Protein AF-A0A353EFD5-F1 (afdb_monomer)

Solvent-accessible surface area (backbone atoms only — not comparable to full-atom values): 7927 Å² total; per-residue (Å²): 134,83,79,53,74,64,64,57,48,54,55,49,52,56,50,52,52,49,53,52,52,54,34,56,52,45,45,72,42,28,19,40,75,92,55,16,36,64,34,40,55,51,51,49,54,51,42,59,72,61,36,60,76,83,57,52,82,58,51,43,83,42,74,46,94,90,43,75,47,45,73,48,79,44,74,80,62,71,83,74,75,98,73,66,76,85,72,80,80,80,87,84,75,79,61,59,66,51,15,48,67,39,93,93,34,94,86,43,36,30,39,82,86,42,24,39,58,42,37,51,50,30,43,51,53,49,30,53,49,52,62,72,54,99

Structure (mmCIF, N/CA/C/O backbone):
data_AF-A0A353EFD5-F1
#
_entry.id   AF-A0A353EFD5-F1
#
loop_
_atom_site.group_PDB
_atom_site.id
_atom_site.type_symbol
_atom_site.label_atom_id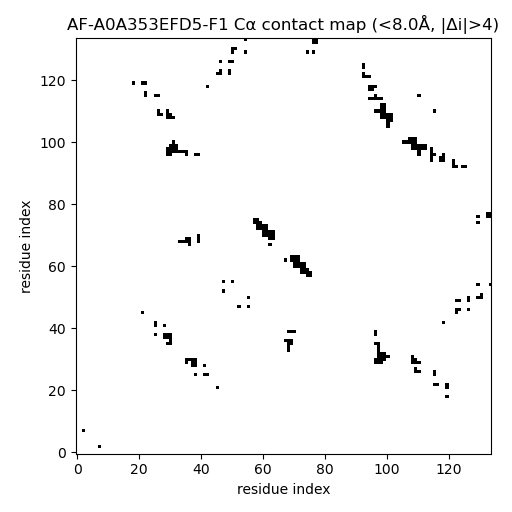
_atom_site.label_alt_id
_atom_site.label_comp_id
_atom_site.label_asym_id
_atom_site.label_entity_id
_atom_site.label_seq_id
_atom_site.pdbx_PDB_ins_code
_atom_site.Cartn_x
_atom_site.Cartn_y
_atom_site.Cartn_z
_atom_site.occupancy
_atom_site.B_iso_or_equiv
_atom_site.auth_seq_id
_atom_site.auth_comp_id
_atom_site.auth_asym_id
_atom_site.auth_atom_id
_atom_site.pdbx_PDB_model_num
ATOM 1 N N . MET A 1 1 ? -25.519 18.309 14.640 1.00 40.56 1 MET A N 1
ATOM 2 C CA . MET A 1 1 ? -24.861 19.211 13.675 1.00 40.56 1 MET A CA 1
ATOM 3 C C . MET A 1 1 ? -24.891 18.517 12.324 1.00 40.56 1 MET A C 1
ATOM 5 O O . MET A 1 1 ? -24.320 17.443 12.216 1.00 40.56 1 MET A O 1
ATOM 9 N N . GLN A 1 2 ? -25.654 19.039 11.360 1.00 38.97 2 GLN A N 1
ATOM 10 C CA . GLN A 1 2 ? -25.639 18.547 9.979 1.00 38.97 2 GLN A CA 1
ATOM 11 C C . GLN A 1 2 ? -24.475 19.240 9.270 1.00 38.97 2 GLN A C 1
ATOM 13 O O . GLN A 1 2 ? -24.517 20.455 9.092 1.00 38.97 2 GLN A O 1
ATOM 18 N N . THR A 1 3 ? -23.427 18.496 8.926 1.00 47.00 3 THR A N 1
ATOM 19 C CA . THR A 1 3 ? -22.410 18.981 7.991 1.00 47.00 3 THR A CA 1
ATOM 20 C C . THR A 1 3 ? -23.077 19.226 6.643 1.00 47.00 3 THR A C 1
ATOM 22 O O . THR A 1 3 ? -23.847 18.402 6.146 1.00 47.00 3 THR A O 1
ATOM 25 N N . SER A 1 4 ? -22.834 20.407 6.083 1.00 47.66 4 SER A N 1
ATOM 26 C CA . SER A 1 4 ? -23.379 20.811 4.791 1.00 47.66 4 SER A CA 1
ATOM 27 C C . SER A 1 4 ? -22.873 19.864 3.696 1.00 47.66 4 SER A C 1
ATOM 29 O O . SER A 1 4 ? -21.708 19.452 3.700 1.00 47.66 4 SER A O 1
ATOM 31 N N . SER A 1 5 ? -23.724 19.523 2.725 1.00 57.38 5 SER A N 1
ATOM 32 C CA . SER A 1 5 ? -23.356 18.668 1.583 1.00 57.38 5 SER A CA 1
ATOM 33 C C . SER A 1 5 ? -22.124 19.185 0.827 1.00 57.38 5 SER A C 1
ATOM 35 O O . SER A 1 5 ? -21.372 18.399 0.258 1.00 57.38 5 SER A O 1
ATOM 37 N N . TYR A 1 6 ? -21.873 20.495 0.884 1.00 45.91 6 TYR A N 1
ATOM 38 C CA . TYR A 1 6 ? -20.732 21.162 0.262 1.00 45.91 6 TYR A CA 1
ATOM 39 C C . TYR A 1 6 ? -19.397 20.903 0.989 1.00 45.91 6 TYR A C 1
ATOM 41 O O . TYR A 1 6 ? -18.384 20.641 0.345 1.00 45.91 6 TYR A O 1
ATOM 49 N N . GLU A 1 7 ? -19.389 20.882 2.328 1.00 46.22 7 GLU A N 1
ATOM 50 C CA . GLU A 1 7 ? -18.193 20.538 3.125 1.00 46.22 7 GLU A CA 1
ATOM 51 C C . GLU A 1 7 ? -17.799 19.070 2.933 1.00 46.22 7 GLU A C 1
ATOM 53 O O . GLU A 1 7 ? -16.619 18.719 2.921 1.00 46.22 7 GLU A O 1
ATOM 58 N N . THR A 1 8 ? -18.797 18.212 2.713 1.00 58.56 8 THR A N 1
ATOM 59 C CA . THR A 1 8 ? -18.595 16.782 2.451 1.00 58.56 8 THR A CA 1
ATOM 60 C C . THR A 1 8 ? -17.969 16.561 1.066 1.00 58.56 8 THR A C 1
ATOM 62 O O . THR A 1 8 ? -17.129 15.679 0.893 1.00 58.56 8 THR A O 1
ATOM 65 N N . GLN A 1 9 ? -18.324 17.401 0.089 1.00 57.97 9 GLN A N 1
ATOM 66 C CA . GLN A 1 9 ? -17.824 17.334 -1.284 1.00 57.97 9 GLN A CA 1
ATOM 67 C C . GLN A 1 9 ? -16.397 17.895 -1.425 1.00 57.97 9 GLN A C 1
ATOM 69 O O . GLN A 1 9 ? -15.562 17.259 -2.064 1.00 57.97 9 GLN A O 1
ATOM 74 N N . ILE A 1 10 ? -16.068 19.005 -0.747 1.00 54.91 10 ILE A N 1
ATOM 75 C CA . ILE A 1 10 ? -14.689 19.537 -0.694 1.00 54.91 10 ILE A CA 1
ATOM 76 C C . ILE A 1 10 ? -13.731 18.515 -0.067 1.00 54.91 10 ILE A C 1
ATOM 78 O O . ILE A 1 10 ? -12.631 18.296 -0.574 1.00 54.91 10 ILE A O 1
ATOM 82 N N . ASN A 1 11 ? -14.158 17.840 1.003 1.00 70.06 11 ASN A N 1
ATOM 83 C CA . ASN A 1 11 ? -13.342 16.825 1.669 1.00 70.06 11 ASN A CA 1
ATOM 84 C C . ASN A 1 11 ? -13.102 15.597 0.764 1.00 70.06 11 ASN A C 1
ATOM 86 O O . ASN A 1 11 ? -12.011 15.028 0.738 1.00 70.06 11 ASN A O 1
ATOM 90 N N . HIS A 1 12 ? -14.094 15.224 -0.050 1.00 73.44 12 HIS A N 1
ATOM 91 C CA . HIS A 1 12 ? -13.951 14.156 -1.039 1.00 73.44 12 HIS A CA 1
ATOM 92 C C . HIS A 1 12 ? -12.938 14.503 -2.146 1.00 73.44 12 HIS A C 1
ATOM 94 O O . HIS A 1 12 ? -12.103 13.668 -2.499 1.00 73.44 12 HIS A O 1
ATOM 100 N N . ASP A 1 13 ? -12.974 15.726 -2.676 1.00 79.81 13 ASP A N 1
ATOM 101 C CA . ASP A 1 13 ? -12.085 16.141 -3.767 1.00 79.81 13 ASP A CA 1
ATOM 102 C C . ASP A 1 13 ? -10.626 16.275 -3.321 1.00 79.81 13 ASP A C 1
ATOM 104 O O . ASP A 1 13 ? -9.719 15.837 -4.034 1.00 79.81 13 ASP A O 1
ATOM 108 N N . GLU A 1 14 ? -10.384 16.818 -2.127 1.00 84.38 14 GLU A N 1
ATOM 109 C CA . GLU A 1 14 ? -9.038 16.873 -1.547 1.00 84.38 14 GLU A CA 1
ATOM 110 C C . GLU A 1 14 ? -8.490 15.468 -1.274 1.00 84.38 14 GLU A C 1
ATOM 112 O O . GLU A 1 14 ? -7.341 15.166 -1.611 1.00 84.38 14 GLU A O 1
ATOM 117 N N . LYS A 1 15 ? -9.339 14.557 -0.785 1.00 80.75 15 LYS A N 1
ATOM 118 C CA . LYS A 1 15 ? -8.971 13.151 -0.611 1.00 80.75 15 LYS A CA 1
ATOM 119 C C . LYS A 1 15 ? -8.625 12.473 -1.936 1.00 80.75 15 LYS A C 1
ATOM 121 O O . LYS A 1 15 ? -7.627 11.759 -2.022 1.00 80.75 15 LYS A O 1
ATOM 126 N N . LEU A 1 16 ? -9.395 12.726 -2.993 1.00 83.50 16 LEU A N 1
ATOM 127 C CA . LEU A 1 16 ? -9.117 12.182 -4.321 1.00 83.50 16 LE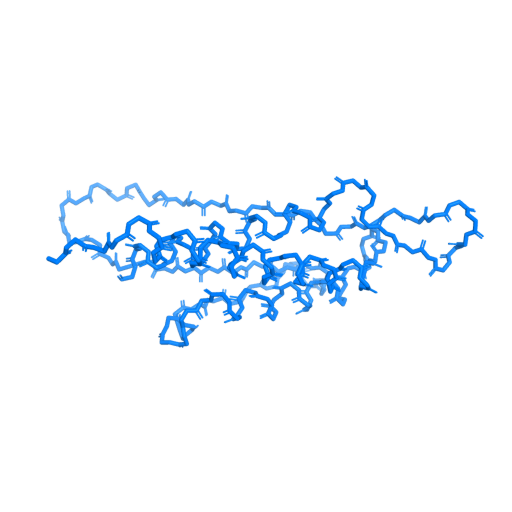U A CA 1
ATOM 128 C C . LEU A 1 16 ? -7.805 12.732 -4.903 1.00 83.50 16 LEU A C 1
ATOM 130 O O . LEU A 1 16 ? -7.035 11.976 -5.498 1.00 83.50 16 LEU A O 1
ATOM 134 N N . LYS A 1 17 ? -7.524 14.031 -4.732 1.00 89.50 17 LYS A N 1
ATOM 135 C CA . LYS A 1 17 ? -6.240 14.635 -5.134 1.00 89.50 17 LYS A CA 1
ATOM 136 C C . LYS A 1 17 ? -5.070 13.992 -4.395 1.00 89.50 17 LYS A C 1
ATOM 138 O O . LYS A 1 17 ? -4.061 13.672 -5.023 1.00 89.50 17 LYS A O 1
ATOM 143 N N . HIS A 1 18 ? -5.218 13.772 -3.091 1.00 86.56 18 HIS A N 1
ATOM 144 C CA . HIS A 1 18 ? -4.198 13.128 -2.276 1.00 86.56 18 HIS A CA 1
ATOM 145 C C . HIS A 1 18 ? -3.932 11.685 -2.730 1.00 86.56 18 HIS A C 1
ATOM 147 O O . HIS A 1 18 ? -2.791 11.349 -3.039 1.00 86.56 18 HIS A O 1
ATOM 153 N N . LEU A 1 19 ? -4.971 10.863 -2.914 1.00 83.94 19 LEU A N 1
ATOM 154 C CA . LEU A 1 19 ? -4.815 9.486 -3.402 1.00 83.94 19 LEU A CA 1
ATOM 155 C C . LEU A 1 19 ? -4.167 9.423 -4.794 1.00 83.94 19 LEU A C 1
ATOM 157 O O . LEU A 1 19 ? -3.300 8.583 -5.031 1.00 83.94 19 LEU A O 1
ATOM 161 N N . LYS A 1 20 ? -4.514 10.344 -5.705 1.00 89.31 20 LYS A N 1
ATOM 162 C CA . LYS A 1 20 ? -3.854 10.456 -7.019 1.00 89.31 20 LYS A CA 1
ATOM 163 C C . LYS A 1 20 ? -2.365 10.773 -6.894 1.00 89.31 20 LYS A C 1
ATOM 165 O O . LYS A 1 20 ? -1.565 10.210 -7.638 1.00 89.31 20 LYS A O 1
ATOM 170 N N . LYS A 1 21 ? -1.988 11.656 -5.962 1.00 91.31 21 LYS A N 1
ATOM 171 C CA . LYS A 1 21 ? -0.582 11.972 -5.679 1.00 91.31 21 LYS A CA 1
ATOM 172 C C . LYS A 1 21 ? 0.168 10.722 -5.206 1.00 91.31 21 LYS A C 1
ATOM 174 O O . LYS A 1 21 ? 1.205 10.410 -5.779 1.00 91.31 21 LYS A O 1
ATOM 179 N N . LEU A 1 22 ? -0.380 9.989 -4.237 1.00 90.00 22 LEU A N 1
ATOM 180 C CA . LEU A 1 22 ? 0.241 8.771 -3.701 1.00 90.00 22 LEU A CA 1
ATOM 181 C C . LEU A 1 22 ? 0.356 7.657 -4.756 1.00 90.00 22 LEU A C 1
ATOM 183 O O . LEU A 1 22 ? 1.411 7.044 -4.894 1.00 90.00 22 LEU A O 1
ATOM 187 N N . THR A 1 23 ? -0.679 7.478 -5.583 1.00 90.00 23 THR A N 1
ATOM 188 C CA . THR A 1 23 ? -0.649 6.545 -6.727 1.00 90.00 23 THR A CA 1
ATOM 189 C C . THR A 1 23 ? 0.491 6.895 -7.691 1.00 90.00 23 THR A C 1
ATOM 191 O O . THR A 1 23 ? 1.265 6.034 -8.103 1.00 90.00 23 THR A O 1
ATOM 194 N N . ALA A 1 24 ? 0.648 8.181 -8.024 1.00 90.25 24 ALA A N 1
ATOM 195 C CA . ALA A 1 24 ? 1.720 8.638 -8.905 1.00 90.25 24 ALA A CA 1
ATOM 196 C C . ALA A 1 24 ? 3.118 8.450 -8.291 1.00 90.25 24 ALA A C 1
ATOM 198 O O . ALA A 1 24 ? 4.087 8.269 -9.027 1.00 90.25 24 ALA A O 1
ATOM 199 N N . GLU A 1 25 ? 3.241 8.5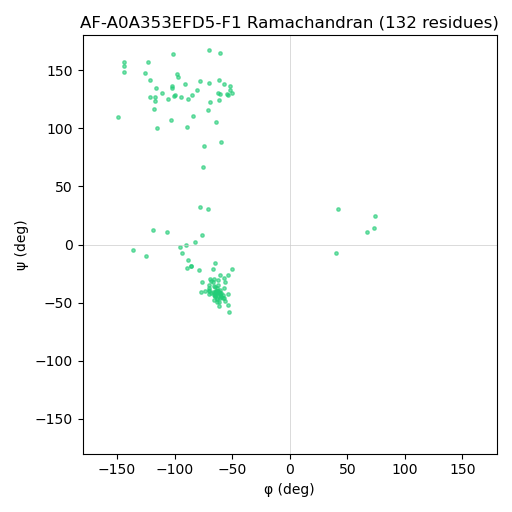03 -6.964 1.00 91.31 25 GLU A N 1
ATOM 200 C CA . GLU A 1 25 ? 4.490 8.199 -6.267 1.00 91.31 25 GLU A CA 1
ATOM 201 C C . GLU A 1 25 ? 4.835 6.707 -6.338 1.00 91.31 25 GLU A C 1
ATOM 203 O O . GLU A 1 25 ? 5.981 6.392 -6.651 1.00 91.31 25 GLU A O 1
ATOM 208 N N . LEU A 1 26 ? 3.860 5.805 -6.161 1.00 90.56 26 LEU A N 1
ATOM 209 C CA . LEU A 1 26 ? 4.053 4.362 -6.373 1.00 90.56 26 LEU A CA 1
ATOM 210 C C . LEU A 1 26 ? 4.482 4.057 -7.809 1.00 90.56 26 LEU A C 1
ATOM 212 O O . LEU A 1 26 ? 5.414 3.294 -8.036 1.00 90.56 26 LEU A O 1
ATOM 216 N N . GLN A 1 27 ? 3.872 4.719 -8.793 1.00 89.44 27 GLN A N 1
ATOM 217 C CA . GLN A 1 27 ? 4.223 4.521 -10.198 1.00 89.44 27 GLN A CA 1
ATOM 218 C C . GLN A 1 27 ? 5.683 4.876 -10.528 1.00 89.44 27 GLN A C 1
ATOM 220 O O . GLN A 1 27 ? 6.238 4.351 -11.492 1.00 89.44 27 GLN A O 1
ATOM 225 N N . ARG A 1 28 ? 6.318 5.770 -9.758 1.00 89.50 28 ARG A N 1
ATOM 226 C CA . ARG A 1 28 ? 7.722 6.167 -9.969 1.00 89.50 28 ARG A CA 1
ATOM 227 C C . ARG A 1 28 ? 8.727 5.156 -9.437 1.00 89.50 28 ARG A C 1
ATOM 229 O O . ARG A 1 28 ? 9.868 5.188 -9.884 1.00 89.50 28 ARG A O 1
ATOM 236 N N . VAL A 1 29 ? 8.314 4.318 -8.493 1.00 90.88 29 VAL A N 1
ATOM 237 C CA . VAL A 1 29 ? 9.167 3.305 -7.862 1.00 90.88 29 VAL A CA 1
ATOM 238 C C . VAL A 1 29 ? 8.832 1.893 -8.330 1.00 90.88 29 VAL A C 1
ATOM 240 O O . VAL A 1 29 ? 9.339 0.953 -7.745 1.00 90.88 29 VAL A O 1
ATOM 243 N N . ALA A 1 30 ? 8.004 1.748 -9.373 1.00 90.44 30 ALA A N 1
ATOM 244 C CA . ALA A 1 30 ? 7.597 0.454 -9.907 1.00 90.44 30 ALA A CA 1
ATOM 245 C C . ALA A 1 30 ? 8.811 -0.425 -10.240 1.00 90.44 30 ALA A C 1
ATOM 247 O O . ALA A 1 30 ? 9.709 -0.016 -10.981 1.00 90.44 30 ALA A O 1
ATOM 248 N N . GLU A 1 31 ? 8.793 -1.650 -9.733 1.00 89.38 31 GLU A N 1
ATOM 249 C CA . GLU A 1 31 ? 9.874 -2.628 -9.851 1.00 89.38 31 GLU A CA 1
ATOM 250 C C . GLU A 1 31 ? 9.372 -3.914 -10.497 1.00 89.38 31 GLU A C 1
ATOM 252 O O . GLU A 1 31 ? 8.176 -4.182 -10.535 1.00 89.38 31 GLU A O 1
ATOM 257 N N . GLY A 1 32 ? 10.281 -4.688 -11.091 1.00 86.50 32 GLY A N 1
ATOM 258 C CA . GLY A 1 32 ? 9.916 -5.955 -11.716 1.00 86.50 32 GLY A CA 1
ATOM 259 C C . GLY A 1 32 ? 9.538 -7.012 -10.680 1.00 86.50 32 GLY A C 1
ATOM 260 O O . GLY A 1 32 ? 9.835 -6.869 -9.496 1.00 86.50 32 GLY A O 1
ATOM 261 N N . SER A 1 33 ? 8.948 -8.105 -11.164 1.00 85.62 33 SER A N 1
ATOM 262 C CA . SER A 1 33 ? 8.602 -9.257 -10.331 1.00 85.62 33 SER A CA 1
ATOM 263 C C . SER A 1 33 ? 9.788 -9.734 -9.475 1.00 85.62 33 SER A C 1
ATOM 265 O O . SER A 1 33 ? 10.887 -9.947 -9.999 1.00 85.62 33 SER A O 1
ATOM 267 N N . HIS A 1 34 ? 9.553 -9.911 -8.173 1.00 83.38 34 HIS A N 1
ATOM 268 C CA . HIS A 1 34 ? 10.520 -10.303 -7.135 1.00 83.38 34 HIS A CA 1
ATOM 269 C C . HIS A 1 34 ? 11.617 -9.274 -6.810 1.00 83.38 34 HIS A C 1
ATOM 271 O O . HIS A 1 34 ? 12.588 -9.602 -6.119 1.00 83.38 34 HIS A O 1
ATOM 277 N N . GLN A 1 35 ? 11.493 -8.043 -7.307 1.00 84.94 35 GLN A N 1
ATOM 278 C CA . GLN A 1 35 ? 12.429 -6.941 -7.072 1.00 84.94 35 GLN A CA 1
ATOM 279 C C . GLN A 1 35 ? 11.768 -5.757 -6.356 1.00 84.94 35 GLN A C 1
ATOM 281 O O . GLN A 1 35 ? 12.368 -4.695 -6.290 1.00 84.94 35 GLN A O 1
ATOM 286 N N . GLU A 1 36 ? 10.563 -5.920 -5.811 1.00 87.50 36 GLU A N 1
ATOM 287 C CA . GLU A 1 36 ? 9.664 -4.855 -5.343 1.00 87.50 36 GLU A CA 1
ATOM 288 C C . GLU A 1 36 ? 10.046 -4.258 -3.983 1.00 87.50 36 GLU A C 1
ATOM 290 O O . GLU A 1 36 ? 9.187 -3.872 -3.191 1.00 87.50 36 GLU A O 1
ATOM 295 N N . GLN A 1 37 ? 11.337 -4.198 -3.668 1.00 86.94 37 GLN A N 1
ATOM 296 C CA . GLN A 1 37 ? 11.812 -3.707 -2.382 1.00 86.94 37 GLN A CA 1
ATOM 297 C C . GLN A 1 37 ? 11.500 -2.216 -2.192 1.00 86.94 37 GLN A C 1
ATOM 299 O O . GLN A 1 37 ? 10.985 -1.820 -1.147 1.00 86.94 37 GLN A O 1
ATOM 304 N N . GLN A 1 38 ? 11.785 -1.360 -3.176 1.00 88.38 38 GLN A N 1
ATOM 305 C CA . GLN A 1 38 ? 11.500 0.075 -3.055 1.00 88.38 38 GLN A CA 1
ATOM 306 C C . GLN A 1 38 ? 9.997 0.355 -3.089 1.00 88.38 38 GLN A C 1
ATOM 308 O O . GLN A 1 38 ? 9.508 1.208 -2.342 1.00 88.38 38 GLN A O 1
ATOM 313 N N . THR A 1 39 ? 9.261 -0.387 -3.913 1.00 90.12 39 THR A N 1
ATOM 314 C CA . THR A 1 39 ? 7.802 -0.331 -4.011 1.00 90.12 39 THR A CA 1
ATOM 315 C C . THR A 1 39 ? 7.174 -0.703 -2.674 1.00 90.12 39 THR A C 1
ATOM 317 O O . THR A 1 39 ? 6.321 0.033 -2.174 1.00 90.12 39 THR A O 1
ATOM 320 N N . SER A 1 40 ? 7.651 -1.776 -2.037 1.00 88.38 40 SER A N 1
ATOM 321 C CA . SER A 1 40 ? 7.162 -2.229 -0.737 1.00 88.38 40 SER A CA 1
ATOM 322 C C . SER A 1 40 ? 7.471 -1.212 0.372 1.00 88.38 40 SER A C 1
ATOM 324 O O . SER A 1 40 ? 6.576 -0.851 1.141 1.00 88.38 40 SER A O 1
ATOM 326 N N . PHE A 1 41 ? 8.679 -0.635 0.409 1.00 87.94 41 PHE A N 1
ATOM 327 C CA . PHE A 1 41 ? 9.016 0.444 1.347 1.00 87.94 41 PHE A CA 1
ATOM 328 C C . PHE A 1 41 ? 8.145 1.687 1.152 1.00 87.94 41 PHE A C 1
ATOM 330 O O . PHE A 1 41 ? 7.693 2.287 2.133 1.00 87.94 41 PHE A O 1
ATOM 337 N N . LYS A 1 42 ? 7.886 2.081 -0.098 1.00 91.00 42 LYS A N 1
ATOM 338 C CA . LYS A 1 42 ? 7.043 3.241 -0.388 1.00 91.00 42 LYS A CA 1
ATOM 339 C C . LYS A 1 42 ? 5.586 2.986 -0.011 1.00 91.00 42 LYS A C 1
ATOM 341 O O . LYS A 1 42 ? 4.955 3.860 0.582 1.00 91.00 42 LYS A O 1
ATOM 346 N N . LEU A 1 43 ? 5.062 1.796 -0.301 1.00 89.69 43 LEU A N 1
ATOM 347 C CA . LEU A 1 43 ? 3.712 1.406 0.102 1.00 89.69 43 LEU A CA 1
ATOM 348 C C . LEU A 1 43 ? 3.570 1.388 1.623 1.00 89.69 43 LEU A C 1
ATOM 350 O O . LEU A 1 43 ? 2.568 1.867 2.151 1.00 89.69 43 LEU A O 1
ATOM 354 N N . LYS A 1 44 ? 4.595 0.900 2.326 1.00 86.75 44 LYS A N 1
ATOM 355 C CA . LYS A 1 44 ? 4.672 0.984 3.781 1.00 86.75 44 LYS A CA 1
ATOM 356 C C . LYS A 1 44 ? 4.469 2.426 4.249 1.00 86.75 44 LYS A C 1
ATOM 358 O O . LYS A 1 44 ? 3.507 2.655 4.971 1.00 86.75 44 LYS A O 1
ATOM 363 N N . GLN A 1 45 ? 5.293 3.375 3.789 1.00 88.06 45 GLN A N 1
ATOM 364 C CA . GLN A 1 45 ? 5.197 4.798 4.165 1.00 88.06 45 GLN A CA 1
ATOM 365 C C . GLN A 1 45 ? 3.799 5.375 3.921 1.00 88.06 45 GLN A C 1
ATOM 367 O O . GLN A 1 45 ? 3.257 6.076 4.769 1.00 88.06 45 GLN A O 1
ATOM 372 N N . ILE A 1 46 ? 3.191 5.030 2.784 1.00 89.00 46 ILE A N 1
ATOM 373 C CA . ILE A 1 46 ? 1.829 5.448 2.445 1.00 89.00 46 ILE A CA 1
ATOM 374 C C . ILE A 1 46 ? 0.819 4.961 3.488 1.00 89.00 46 ILE A C 1
ATOM 376 O O . ILE A 1 46 ? -0.041 5.730 3.905 1.00 89.00 46 ILE A O 1
ATOM 380 N N . VAL A 1 47 ? 0.906 3.705 3.931 1.00 87.44 47 VAL A N 1
ATOM 381 C CA . VAL A 1 47 ? -0.005 3.197 4.966 1.00 87.44 47 VAL A CA 1
ATOM 382 C C . VAL A 1 47 ? 0.206 3.924 6.298 1.00 87.44 47 VAL A C 1
ATOM 384 O O . VAL A 1 47 ? -0.775 4.202 6.985 1.00 87.44 47 VAL A O 1
ATOM 387 N N . GLU A 1 48 ? 1.447 4.282 6.643 1.00 86.44 48 GLU A N 1
ATOM 388 C CA . GLU A 1 48 ? 1.730 5.086 7.845 1.00 86.44 48 GLU A CA 1
ATOM 389 C C . GLU A 1 48 ? 1.091 6.483 7.754 1.00 86.44 48 GLU A C 1
ATOM 391 O O . GLU A 1 48 ? 0.575 6.974 8.752 1.00 86.44 48 GLU A O 1
ATOM 396 N N . GLU A 1 49 ? 1.064 7.101 6.566 1.00 87.44 49 GLU A N 1
ATOM 397 C CA . GLU A 1 49 ? 0.416 8.405 6.337 1.00 87.44 49 GLU A CA 1
ATOM 398 C C . GLU A 1 49 ? -1.121 8.344 6.425 1.00 87.44 49 GLU A C 1
ATOM 400 O O . GLU A 1 49 ? -1.761 9.336 6.777 1.00 87.44 49 GLU A O 1
ATOM 405 N N . LEU A 1 50 ? -1.728 7.199 6.094 1.00 86.31 50 LEU A N 1
ATOM 406 C CA . LEU A 1 50 ? -3.187 7.038 6.059 1.00 86.31 50 LEU A CA 1
ATOM 407 C C . LEU A 1 50 ? -3.800 6.675 7.419 1.00 86.31 50 LEU A C 1
ATOM 409 O O . LEU A 1 50 ? -5.010 6.829 7.602 1.00 86.31 50 LEU A O 1
ATOM 413 N N . ILE A 1 51 ? -2.998 6.183 8.364 1.00 85.06 51 ILE A N 1
ATOM 414 C CA . ILE A 1 51 ? -3.465 5.743 9.684 1.00 85.06 51 ILE A CA 1
ATOM 415 C C . ILE A 1 51 ? -3.145 6.822 10.729 1.00 85.06 51 ILE A C 1
ATOM 417 O O . ILE A 1 51 ? -2.022 7.322 10.756 1.00 85.06 51 ILE A O 1
ATOM 421 N N . PRO A 1 52 ? -4.087 7.176 11.629 1.00 81.06 52 PRO A N 1
ATOM 422 C CA . PRO A 1 52 ? -3.805 8.090 12.734 1.00 81.06 52 PRO A CA 1
ATOM 423 C C . PRO A 1 52 ? -2.578 7.655 13.547 1.00 81.06 52 PRO A C 1
ATOM 425 O O . PRO A 1 52 ? -2.438 6.478 13.894 1.00 81.06 52 PRO A O 1
ATOM 428 N N . ALA A 1 53 ? -1.707 8.607 13.889 1.00 82.75 53 ALA A N 1
ATOM 429 C CA . ALA A 1 53 ? -0.438 8.336 14.568 1.00 82.75 53 ALA A CA 1
ATOM 430 C C . ALA A 1 53 ? -0.618 7.590 15.905 1.00 82.75 53 ALA A C 1
ATOM 432 O O . ALA A 1 53 ? 0.236 6.804 16.310 1.00 82.75 53 ALA A O 1
ATOM 433 N N . GLU A 1 54 ? -1.750 7.787 16.580 1.00 82.31 54 GLU A N 1
ATOM 434 C CA . GLU A 1 54 ? -2.089 7.132 17.844 1.00 82.31 54 GLU A CA 1
ATOM 435 C C . GLU A 1 54 ? -2.344 5.625 17.678 1.00 82.31 54 GLU A C 1
ATOM 437 O O . GLU A 1 54 ? -2.066 4.838 18.586 1.00 82.31 54 GLU A O 1
ATOM 442 N N . LEU A 1 55 ? -2.854 5.216 16.513 1.00 79.62 55 LEU A N 1
ATOM 443 C CA . LEU A 1 55 ? -3.130 3.817 16.175 1.00 79.62 55 LEU A CA 1
ATOM 444 C C . LEU A 1 55 ? -1.899 3.112 15.608 1.00 79.62 55 LEU A C 1
ATOM 446 O O . LEU A 1 55 ? -1.821 1.886 15.652 1.00 79.62 55 LEU A O 1
ATOM 450 N N . PHE A 1 56 ? -0.909 3.877 15.147 1.00 77.25 56 PHE A N 1
ATOM 451 C CA . PHE A 1 56 ? 0.325 3.340 14.585 1.00 77.25 56 PHE A CA 1
ATOM 452 C C . PHE A 1 56 ? 1.070 2.414 15.558 1.00 77.25 56 PHE A C 1
ATOM 454 O O . PHE A 1 56 ? 1.565 1.365 15.157 1.00 77.25 56 PHE A O 1
ATOM 461 N N . ASN A 1 57 ? 1.073 2.735 16.857 1.00 76.81 57 ASN A N 1
ATOM 462 C CA . ASN A 1 57 ? 1.716 1.910 17.890 1.00 76.81 57 ASN A CA 1
ATOM 463 C C . ASN A 1 57 ? 1.071 0.522 18.072 1.00 76.81 57 ASN A C 1
ATOM 465 O O . ASN A 1 57 ? 1.663 -0.347 18.709 1.00 76.81 57 ASN A O 1
ATOM 469 N N . GLN A 1 58 ? -0.142 0.317 17.552 1.00 75.81 58 GLN A N 1
ATOM 470 C CA . GLN A 1 58 ? -0.854 -0.963 17.595 1.00 75.81 58 GLN A CA 1
ATOM 471 C C . GLN A 1 58 ? -0.608 -1.807 16.334 1.00 75.81 58 GLN A C 1
ATOM 473 O O . GLN A 1 58 ? -1.028 -2.963 16.279 1.00 75.81 58 GLN A O 1
ATOM 478 N N . LEU A 1 59 ? 0.064 -1.248 15.321 1.00 81.06 59 LEU A N 1
ATOM 479 C CA . LEU A 1 59 ? 0.388 -1.957 14.090 1.00 81.06 59 LEU A CA 1
ATOM 480 C C . LEU A 1 59 ? 1.619 -2.840 14.280 1.00 81.06 59 LEU A C 1
ATOM 482 O O . LEU A 1 59 ? 2.659 -2.406 14.775 1.00 81.06 59 LEU A O 1
ATOM 486 N N . GLN A 1 60 ? 1.513 -4.083 13.824 1.00 82.44 60 GLN A N 1
ATOM 487 C CA . GLN A 1 60 ? 2.635 -5.011 13.762 1.00 82.44 60 GLN A CA 1
ATOM 488 C C . GLN A 1 60 ? 3.092 -5.165 12.315 1.00 82.44 60 GLN A C 1
ATOM 490 O O . GLN A 1 60 ? 2.302 -5.529 11.440 1.00 82.44 60 GLN A O 1
ATOM 495 N N . TRP A 1 61 ? 4.379 -4.912 12.087 1.00 79.50 61 TRP A N 1
ATOM 496 C CA . TRP A 1 61 ? 5.042 -5.148 10.810 1.00 79.50 61 TRP A CA 1
ATOM 497 C C . TRP A 1 61 ? 5.574 -6.574 10.765 1.00 79.50 61 TRP A C 1
ATOM 499 O O . TRP A 1 61 ? 6.336 -6.981 11.643 1.00 79.50 61 TRP A O 1
ATOM 509 N N . ILE A 1 62 ? 5.189 -7.318 9.734 1.00 75.88 62 ILE A N 1
ATOM 510 C CA . ILE A 1 62 ? 5.650 -8.684 9.498 1.00 75.88 62 ILE A CA 1
ATOM 511 C C . ILE A 1 62 ? 6.314 -8.709 8.122 1.00 75.88 62 ILE A C 1
ATOM 513 O O . ILE A 1 62 ? 5.721 -8.274 7.135 1.00 75.88 62 ILE A O 1
ATOM 517 N N . THR A 1 63 ? 7.549 -9.195 8.057 1.00 70.00 63 THR A N 1
ATOM 518 C CA . THR A 1 63 ? 8.241 -9.475 6.796 1.00 70.00 63 THR A CA 1
ATOM 519 C C . THR A 1 63 ? 7.968 -10.917 6.386 1.00 70.00 63 THR A C 1
ATOM 521 O O . THR A 1 63 ? 7.941 -11.814 7.231 1.00 70.00 63 THR A O 1
ATOM 524 N N . ASP A 1 64 ? 7.725 -11.146 5.098 1.00 64.00 64 ASP A N 1
ATOM 525 C CA . ASP A 1 64 ? 7.420 -12.484 4.594 1.00 64.00 64 ASP A CA 1
ATOM 526 C C . ASP A 1 64 ? 8.713 -13.267 4.298 1.00 64.00 64 ASP A C 1
ATOM 528 O O . ASP A 1 64 ? 9.621 -12.762 3.639 1.00 64.00 64 ASP A O 1
ATOM 532 N N . LEU A 1 65 ? 8.808 -14.490 4.833 1.00 53.97 65 LEU A N 1
ATOM 533 C CA . LEU A 1 65 ? 9.778 -15.551 4.493 1.00 53.97 65 LEU A CA 1
ATOM 534 C C . LEU A 1 65 ? 11.253 -15.141 4.255 1.00 53.97 65 LEU A C 1
ATOM 536 O O . LEU A 1 65 ? 11.978 -15.801 3.511 1.00 53.97 65 LEU A O 1
ATOM 540 N N . GLY A 1 66 ? 11.739 -14.091 4.923 1.00 57.50 66 GLY A N 1
ATOM 541 C CA . GLY A 1 66 ? 13.131 -13.642 4.819 1.00 57.50 66 GLY A CA 1
ATOM 542 C C . GLY A 1 66 ? 13.486 -12.941 3.503 1.00 57.50 66 GLY A C 1
ATOM 543 O O . GLY A 1 66 ? 14.673 -12.768 3.228 1.00 57.50 66 GLY A O 1
ATOM 544 N N . GLN A 1 67 ? 12.496 -12.529 2.703 1.00 57.94 67 GLN A N 1
ATOM 545 C CA . GLN A 1 67 ? 12.721 -11.737 1.495 1.00 57.94 67 GLN A CA 1
ATOM 546 C C . GLN A 1 67 ? 12.061 -10.356 1.617 1.00 57.94 67 GLN A C 1
ATOM 548 O O . GLN A 1 67 ? 10.882 -10.223 1.924 1.00 57.94 67 GLN A O 1
ATOM 553 N N . GLU A 1 68 ? 12.842 -9.299 1.382 1.00 60.75 68 GLU A N 1
ATOM 554 C CA . GLU A 1 68 ? 12.447 -7.897 1.618 1.00 60.75 68 GLU A CA 1
ATOM 555 C C . GLU A 1 68 ? 11.493 -7.312 0.552 1.00 60.75 68 GLU A C 1
ATOM 557 O O . GLU A 1 68 ? 11.218 -6.114 0.555 1.00 60.75 68 GLU A O 1
ATOM 562 N N . HIS A 1 69 ? 10.976 -8.129 -0.371 1.00 70.94 69 HIS A N 1
ATOM 563 C CA . HIS A 1 69 ? 10.079 -7.677 -1.445 1.00 70.94 69 HIS A CA 1
ATOM 564 C C . HIS A 1 69 ? 8.587 -7.716 -1.075 1.00 70.94 69 HIS A C 1
ATOM 566 O O . HIS A 1 69 ? 7.748 -7.329 -1.881 1.00 70.94 69 HIS A O 1
ATOM 572 N N . GLY A 1 70 ? 8.230 -8.150 0.139 1.00 74.19 70 GLY A N 1
ATOM 573 C CA . GLY A 1 70 ? 6.850 -8.171 0.626 1.00 74.19 70 GLY A CA 1
ATOM 574 C C . GLY A 1 70 ? 6.744 -7.853 2.117 1.00 74.19 70 GLY A C 1
ATOM 575 O O . GLY A 1 70 ? 7.673 -8.086 2.890 1.00 74.19 70 GLY A O 1
ATOM 576 N N . PHE A 1 71 ? 5.595 -7.321 2.535 1.00 81.38 71 PHE A N 1
ATOM 577 C CA . PHE A 1 71 ? 5.280 -7.104 3.946 1.00 81.38 71 PHE A CA 1
ATOM 578 C C . PHE A 1 71 ? 3.795 -7.340 4.221 1.00 81.38 71 PHE A C 1
ATOM 580 O O . PHE A 1 71 ? 2.946 -7.202 3.340 1.00 81.38 71 PHE A O 1
ATOM 587 N N . ALA A 1 72 ? 3.483 -7.646 5.475 1.00 86.12 72 ALA A N 1
ATOM 588 C CA . ALA A 1 72 ? 2.132 -7.630 6.003 1.00 86.12 72 ALA A CA 1
ATOM 589 C C . ALA A 1 72 ? 2.051 -6.660 7.184 1.00 86.12 72 ALA A C 1
ATOM 591 O O . ALA A 1 72 ? 2.968 -6.566 8.005 1.00 86.12 72 ALA A O 1
ATOM 592 N N . ILE A 1 73 ? 0.930 -5.946 7.265 1.00 86.25 73 ILE A N 1
ATOM 593 C CA . ILE A 1 73 ? 0.582 -5.107 8.410 1.00 86.25 73 ILE A CA 1
ATOM 594 C C . ILE A 1 73 ? -0.600 -5.758 9.099 1.00 86.25 73 ILE A C 1
ATOM 596 O O . ILE A 1 73 ? -1.598 -6.096 8.460 1.00 86.25 73 ILE A O 1
ATOM 600 N N . ARG A 1 74 ? -0.491 -5.917 10.412 1.00 87.44 74 ARG A N 1
ATOM 601 C CA . ARG A 1 74 ? -1.564 -6.440 11.246 1.00 87.44 74 ARG A CA 1
ATOM 602 C C . ARG A 1 74 ? -2.019 -5.381 12.236 1.00 87.44 74 ARG A C 1
ATOM 604 O O . ARG A 1 74 ? -1.195 -4.751 12.891 1.00 87.44 74 ARG A O 1
ATOM 611 N N . PHE A 1 75 ? -3.332 -5.239 12.362 1.00 85.81 75 PHE A N 1
ATOM 612 C CA . PHE A 1 75 ? -3.979 -4.488 13.429 1.00 85.81 75 PHE A CA 1
ATOM 613 C C . PHE A 1 75 ? -4.848 -5.451 14.234 1.00 85.81 75 PHE A C 1
ATOM 615 O O . PHE A 1 75 ? -5.790 -6.038 13.698 1.00 85.81 75 PHE A O 1
ATOM 622 N N . ASP A 1 76 ? -4.516 -5.625 15.510 1.00 82.69 76 ASP A N 1
ATOM 623 C CA . ASP A 1 76 ? -5.354 -6.368 16.443 1.00 82.69 76 ASP A CA 1
ATOM 624 C C . ASP A 1 76 ? -6.346 -5.393 17.077 1.00 82.69 76 ASP A C 1
ATOM 626 O O . ASP A 1 76 ? -5.999 -4.624 17.971 1.00 82.69 76 ASP A O 1
ATOM 630 N N . GLY A 1 77 ? -7.584 -5.413 16.583 1.00 75.69 77 GLY A N 1
ATOM 631 C CA . GLY A 1 77 ? -8.654 -4.585 17.132 1.00 75.69 77 GLY A CA 1
ATOM 632 C C . GLY A 1 77 ? -8.948 -4.896 18.608 1.00 75.69 77 GLY A C 1
ATOM 633 O O . GLY A 1 77 ? -8.549 -5.944 19.131 1.00 75.69 77 GLY A O 1
ATOM 634 N N . PRO A 1 78 ? -9.684 -4.010 19.299 1.00 73.56 78 PRO A N 1
ATOM 635 C CA . PRO A 1 78 ? -10.028 -4.201 20.698 1.00 73.56 78 PRO A CA 1
ATOM 636 C C . PRO A 1 78 ? -10.774 -5.525 20.898 1.00 73.56 78 PRO A C 1
ATOM 638 O O . PRO A 1 78 ? -11.670 -5.890 20.132 1.00 73.56 78 PRO A O 1
ATOM 641 N N . GLN A 1 79 ? -10.429 -6.246 21.967 1.00 64.19 79 GLN A N 1
ATOM 642 C CA . GLN A 1 79 ? -11.158 -7.452 22.350 1.00 64.19 79 GLN A CA 1
ATOM 643 C C . GLN A 1 79 ? -12.601 -7.081 22.722 1.00 64.19 79 GLN A C 1
ATOM 645 O O . GLN A 1 79 ? -12.865 -6.545 23.803 1.00 64.19 79 GLN A O 1
ATOM 650 N N . TYR A 1 80 ? -13.557 -7.381 21.842 1.00 57.44 80 TYR A N 1
ATOM 651 C CA . TYR A 1 80 ? -14.979 -7.254 22.158 1.00 57.44 80 TYR A CA 1
ATOM 652 C C . TYR A 1 80 ? -15.327 -8.198 23.331 1.00 57.44 80 TYR A C 1
ATOM 654 O O . TYR A 1 80 ? -15.037 -9.392 23.305 1.00 57.44 80 TYR A O 1
ATOM 662 N N . LYS A 1 81 ? -15.906 -7.653 24.410 1.00 48.22 81 LYS A N 1
ATOM 663 C CA . LYS A 1 81 ? -16.103 -8.333 25.708 1.00 48.22 81 LYS A CA 1
ATOM 664 C C . LYS A 1 81 ? -16.863 -9.680 25.628 1.00 48.22 81 LYS A C 1
ATOM 666 O O . LYS A 1 81 ? -17.992 -9.732 25.154 1.00 48.22 81 LYS A O 1
ATOM 671 N N . LYS A 1 82 ? -16.268 -10.713 26.253 1.00 47.62 82 LYS A N 1
ATOM 672 C CA . LYS A 1 82 ? -16.777 -11.935 26.952 1.00 47.62 82 LYS A CA 1
ATOM 673 C C . LYS A 1 82 ? -17.974 -12.770 26.441 1.00 47.62 82 LYS A C 1
ATOM 675 O O . LYS A 1 82 ? -18.194 -13.831 27.016 1.00 47.62 82 LYS A O 1
ATOM 680 N N . SER A 1 83 ? -18.724 -12.379 25.414 1.00 57.44 83 SER A N 1
ATOM 681 C CA . SER A 1 83 ? -19.863 -13.178 24.905 1.00 57.44 83 SER A CA 1
ATOM 682 C C . SER A 1 83 ? -19.938 -13.292 23.384 1.00 57.44 83 SER A C 1
ATOM 684 O O . SER A 1 83 ? -20.767 -14.039 22.871 1.00 57.44 83 SER A O 1
ATOM 686 N N . THR A 1 84 ? -19.054 -12.606 22.661 1.00 54.25 84 THR A N 1
ATOM 687 C CA . THR A 1 84 ? -18.886 -12.811 21.224 1.00 54.25 84 THR A CA 1
ATOM 688 C C . THR A 1 84 ? -18.250 -14.187 21.009 1.00 54.25 84 THR A C 1
ATOM 690 O O . THR A 1 84 ? -17.176 -14.430 21.568 1.00 54.25 84 THR A O 1
ATOM 693 N N . PRO A 1 85 ? -18.880 -15.099 20.246 1.00 55.19 85 PRO A N 1
ATOM 694 C CA . PRO A 1 85 ? -18.252 -16.358 19.865 1.00 55.19 85 PR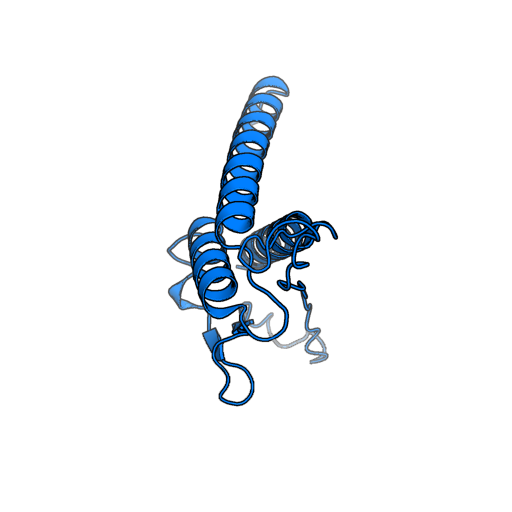O A CA 1
ATOM 695 C C . PRO A 1 85 ? -16.877 -16.079 19.257 1.00 55.19 85 PRO A C 1
ATOM 697 O O . PRO A 1 85 ? -16.741 -15.177 18.430 1.00 55.19 85 PRO A O 1
ATOM 700 N N . SER A 1 86 ? -15.868 -16.829 19.697 1.00 53.91 86 SER A N 1
ATOM 701 C CA . SER A 1 86 ? -14.441 -16.654 19.389 1.00 53.91 86 SER A CA 1
ATOM 702 C C . SER A 1 86 ? -14.060 -17.012 17.951 1.00 53.91 86 SER A C 1
ATOM 704 O O . SER A 1 86 ? -12.941 -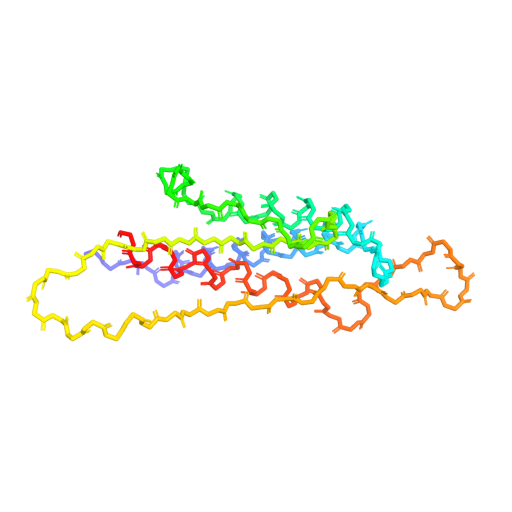17.462 17.698 1.00 53.91 86 SER A O 1
ATOM 706 N N . ASP A 1 87 ? -14.973 -16.834 17.005 1.00 59.47 87 ASP A N 1
ATOM 707 C CA . ASP A 1 87 ? -14.634 -16.896 15.597 1.00 59.47 87 ASP A CA 1
ATOM 708 C C . ASP A 1 87 ? -13.898 -15.594 15.285 1.00 59.47 87 ASP A C 1
ATOM 710 O O . ASP A 1 87 ? -14.500 -14.589 14.902 1.00 59.47 87 ASP A O 1
ATOM 714 N N . ASN A 1 88 ? -12.587 -15.591 15.537 1.00 64.06 88 ASN A N 1
ATOM 715 C CA . ASN A 1 88 ? -11.682 -14.507 15.178 1.00 64.06 88 ASN A CA 1
ATOM 716 C C . ASN A 1 88 ? -11.724 -14.331 13.656 1.00 64.06 88 ASN A C 1
ATOM 718 O O . ASN A 1 88 ? -10.962 -14.953 12.916 1.00 64.06 88 ASN A O 1
ATOM 722 N N . LYS A 1 89 ? -12.659 -13.510 13.173 1.00 73.75 89 LYS A N 1
ATOM 723 C CA . LYS A 1 89 ? -12.769 -13.172 11.758 1.00 73.75 89 LYS A CA 1
ATOM 724 C C . LYS A 1 89 ? -11.594 -12.277 11.395 1.00 73.75 89 LYS A C 1
ATOM 726 O O . LYS A 1 89 ? -11.483 -11.162 11.894 1.00 73.75 89 LYS A O 1
ATOM 731 N N . VAL A 1 90 ? -10.732 -12.777 10.519 1.00 80.81 90 VAL A N 1
ATOM 732 C CA . VAL A 1 90 ? -9.626 -12.011 9.946 1.00 80.81 90 VAL A CA 1
ATOM 733 C C . VAL A 1 90 ? -10.093 -11.430 8.617 1.00 80.81 90 VAL A C 1
ATOM 735 O O . VAL A 1 90 ? -10.584 -12.160 7.757 1.00 80.81 90 VAL A O 1
ATOM 738 N N . VAL A 1 91 ? -9.941 -10.119 8.453 1.00 84.44 91 VAL A N 1
ATOM 739 C CA . VAL A 1 91 ? -10.122 -9.444 7.164 1.00 84.44 91 VAL A CA 1
ATOM 740 C C . VAL A 1 91 ? -8.740 -9.203 6.575 1.00 84.44 91 VAL A C 1
ATOM 742 O O . VAL A 1 91 ? -7.869 -8.663 7.252 1.00 84.44 91 VAL A O 1
ATOM 745 N N . ILE A 1 92 ? -8.536 -9.627 5.330 1.00 88.62 92 ILE A N 1
ATOM 746 C CA . ILE A 1 92 ? -7.252 -9.511 4.636 1.00 88.62 92 ILE A CA 1
ATOM 747 C C . ILE A 1 92 ? -7.440 -8.600 3.428 1.00 88.62 92 ILE A C 1
ATOM 749 O O . ILE A 1 92 ? -8.261 -8.884 2.556 1.00 88.62 92 ILE A O 1
ATOM 753 N N . PHE A 1 93 ? -6.646 -7.534 3.369 1.00 90.88 93 PHE A N 1
ATOM 754 C CA . PHE A 1 93 ? -6.499 -6.683 2.193 1.00 90.88 93 PHE A CA 1
ATOM 755 C C . PHE A 1 93 ? -5.176 -7.048 1.529 1.00 90.88 93 PHE A C 1
ATOM 757 O O . PHE A 1 93 ? -4.110 -6.777 2.075 1.00 90.88 93 PHE A O 1
ATOM 764 N N . ARG A 1 94 ? -5.244 -7.726 0.384 1.00 89.94 94 ARG A N 1
ATOM 765 C CA . ARG A 1 94 ? -4.063 -8.142 -0.376 1.00 89.94 94 ARG A CA 1
ATOM 766 C C . ARG A 1 94 ? -3.871 -7.198 -1.552 1.00 89.94 94 ARG A C 1
ATOM 768 O O . ARG A 1 94 ? -4.838 -6.929 -2.248 1.00 89.94 94 ARG A O 1
ATOM 775 N N . ALA A 1 95 ? -2.635 -6.777 -1.795 1.00 88.38 95 ALA A N 1
ATOM 776 C CA . ALA A 1 95 ? -2.240 -6.067 -3.003 1.00 88.38 95 ALA A CA 1
ATOM 777 C C . ALA A 1 95 ? -1.059 -6.781 -3.668 1.00 88.38 95 ALA A C 1
ATOM 779 O O . ALA A 1 95 ? -0.225 -7.380 -2.990 1.00 88.38 95 ALA A O 1
ATOM 780 N N . GLU A 1 96 ? -1.018 -6.717 -4.993 1.00 88.50 96 GLU A N 1
ATOM 781 C CA . GLU A 1 96 ? 0.150 -7.090 -5.793 1.00 88.50 96 GLU A CA 1
ATOM 782 C C . GLU A 1 96 ? 0.916 -5.808 -6.127 1.00 88.50 96 GLU A C 1
ATOM 784 O O . GLU A 1 96 ? 0.308 -4.739 -6.222 1.00 88.50 96 GLU A O 1
ATOM 789 N N . MET A 1 97 ? 2.242 -5.903 -6.221 1.00 88.88 97 MET A N 1
ATOM 790 C CA . MET A 1 97 ? 3.138 -4.742 -6.307 1.00 88.88 97 MET A CA 1
ATOM 791 C C . MET A 1 97 ? 4.054 -4.790 -7.529 1.00 88.88 97 MET A C 1
ATOM 793 O O . MET A 1 97 ? 4.734 -3.812 -7.816 1.00 88.88 97 MET A O 1
ATOM 797 N N . ASP A 1 98 ? 4.093 -5.912 -8.245 1.00 88.00 98 ASP A N 1
ATOM 798 C CA . ASP A 1 98 ? 4.995 -6.103 -9.368 1.00 88.00 98 ASP A CA 1
ATOM 799 C C . ASP A 1 98 ? 4.585 -5.232 -10.558 1.00 88.00 98 ASP A C 1
ATOM 801 O O . ASP A 1 98 ? 3.411 -5.050 -10.891 1.00 88.00 98 ASP A O 1
ATOM 805 N N . GLY A 1 99 ? 5.581 -4.660 -11.214 1.00 88.38 99 GLY A N 1
ATOM 806 C CA . GLY A 1 99 ? 5.448 -3.951 -12.468 1.00 88.38 99 GLY A CA 1
ATOM 807 C C . GLY A 1 99 ? 5.885 -4.805 -13.655 1.00 88.38 99 GLY A C 1
ATOM 808 O O . GLY A 1 99 ? 6.608 -5.796 -13.543 1.00 88.38 99 GLY A O 1
ATOM 809 N N . ILE A 1 100 ? 5.482 -4.363 -14.843 1.00 86.19 100 ILE A N 1
ATOM 810 C CA . ILE A 1 100 ? 5.849 -4.990 -16.111 1.00 86.19 100 ILE A CA 1
ATOM 811 C C . ILE A 1 100 ? 7.001 -4.196 -16.747 1.00 86.19 100 ILE A C 1
ATOM 813 O O . ILE A 1 100 ? 6.878 -2.973 -16.912 1.00 86.19 100 ILE A O 1
ATOM 817 N N . PRO A 1 101 ? 8.110 -4.852 -17.143 1.00 82.38 101 PRO A N 1
ATOM 818 C CA . PRO A 1 101 ? 9.152 -4.223 -17.946 1.00 82.38 101 PRO A CA 1
ATOM 819 C C . PRO A 1 101 ? 8.587 -3.747 -19.287 1.00 82.38 101 PRO A C 1
ATOM 821 O O . PRO A 1 101 ? 7.937 -4.503 -20.009 1.00 82.38 101 PRO A O 1
ATOM 824 N N . THR A 1 102 ? 8.831 -2.490 -19.648 1.00 78.12 102 THR A N 1
ATOM 825 C CA . THR A 1 102 ? 8.380 -1.964 -20.943 1.00 78.12 102 THR A CA 1
ATOM 826 C C . THR A 1 102 ? 9.291 -2.436 -22.079 1.00 78.12 102 THR A C 1
ATOM 828 O O . THR A 1 102 ? 10.511 -2.493 -21.936 1.00 78.12 102 THR A O 1
ATOM 831 N N . ILE A 1 103 ? 8.684 -2.758 -23.228 1.00 68.50 103 ILE A N 1
ATOM 832 C CA . ILE A 1 103 ? 9.339 -3.389 -24.392 1.00 68.50 103 ILE A CA 1
ATOM 833 C C . ILE A 1 103 ? 10.548 -2.575 -24.894 1.00 68.50 103 ILE A C 1
ATOM 835 O O . ILE A 1 103 ? 11.542 -3.154 -25.324 1.00 68.50 103 ILE A O 1
ATOM 839 N N . ASP A 1 104 ? 10.500 -1.245 -24.773 1.00 60.75 104 ASP A N 1
ATOM 840 C CA . ASP A 1 104 ? 11.524 -0.350 -25.327 1.00 60.75 104 ASP A CA 1
ATOM 841 C C . ASP A 1 104 ? 12.709 -0.075 -24.393 1.00 60.75 104 ASP A C 1
ATOM 843 O O . ASP A 1 104 ? 13.722 0.478 -24.825 1.00 60.75 104 ASP A O 1
ATOM 847 N N . LYS A 1 105 ? 12.615 -0.417 -23.102 1.00 53.25 105 LYS A N 1
ATOM 848 C CA . LYS A 1 105 ? 13.690 -0.178 -22.132 1.00 53.25 105 LYS A CA 1
ATOM 849 C C . LYS A 1 105 ? 13.658 -1.258 -21.062 1.00 53.25 105 LYS A C 1
ATOM 851 O O . LYS A 1 105 ? 12.828 -1.196 -20.161 1.00 53.25 105 LYS A O 1
ATOM 856 N N . GLN A 1 106 ? 14.658 -2.140 -21.068 1.00 53.06 106 GLN A N 1
ATOM 857 C CA . GLN A 1 106 ? 14.925 -3.058 -19.948 1.00 53.06 106 GLN A CA 1
ATOM 858 C C . GLN A 1 106 ? 14.995 -2.337 -18.581 1.00 53.06 106 GLN A C 1
ATOM 860 O O . GLN A 1 106 ? 14.784 -2.964 -17.554 1.00 53.06 106 GLN A O 1
ATOM 865 N N . ALA A 1 107 ? 15.247 -1.020 -18.568 1.00 55.72 107 ALA A N 1
ATOM 866 C CA . ALA A 1 107 ? 15.333 -0.188 -17.369 1.00 55.72 107 ALA A CA 1
ATOM 867 C C . ALA A 1 107 ? 14.038 0.561 -16.975 1.00 55.72 107 ALA A C 1
ATOM 869 O O . ALA A 1 107 ? 14.059 1.292 -15.989 1.00 55.72 107 ALA A O 1
ATOM 870 N N . CYS A 1 108 ? 12.934 0.472 -17.732 1.00 66.88 108 CYS A N 1
ATOM 871 C CA . CYS A 1 108 ? 11.693 1.181 -17.389 1.00 66.88 108 CYS A CA 1
ATOM 872 C C . CYS A 1 108 ? 10.578 0.184 -17.075 1.00 66.88 108 CYS A C 1
ATOM 874 O O . CYS A 1 108 ? 9.956 -0.373 -17.983 1.00 66.88 108 CYS A O 1
ATOM 876 N N . VAL A 1 109 ? 10.336 -0.021 -15.782 1.00 80.50 109 VAL A N 1
ATOM 877 C CA . VAL A 1 109 ? 9.234 -0.825 -15.251 1.00 80.50 109 VAL A CA 1
ATOM 878 C C . VAL A 1 109 ? 8.066 0.091 -14.878 1.00 80.50 109 VAL A C 1
ATOM 880 O O . VAL A 1 109 ? 8.266 1.238 -14.477 1.00 80.50 109 VAL A O 1
ATOM 883 N N . LYS A 1 110 ? 6.833 -0.381 -15.090 1.00 83.12 110 LYS A N 1
ATOM 884 C CA . LYS A 1 110 ? 5.593 0.353 -14.792 1.00 83.12 110 LYS A CA 1
ATOM 885 C C . LYS A 1 110 ? 4.513 -0.601 -14.285 1.00 83.12 110 LYS A C 1
ATOM 887 O O . LYS A 1 110 ? 4.411 -1.715 -14.796 1.00 83.12 110 LYS A O 1
ATOM 892 N N . HIS A 1 111 ? 3.620 -0.145 -13.404 1.00 81.81 111 HIS A N 1
ATOM 893 C CA . HIS A 1 111 ? 2.416 -0.902 -13.027 1.00 81.81 111 HIS A CA 1
ATOM 894 C C . HIS A 1 111 ? 1.343 -0.845 -14.128 1.00 81.81 111 HIS A C 1
ATOM 896 O O . HIS A 1 111 ? 0.286 -0.241 -13.972 1.00 81.81 111 HIS A O 1
ATOM 902 N N . LEU A 1 112 ? 1.603 -1.445 -15.291 1.00 82.62 112 LEU A N 1
ATOM 903 C CA . LEU A 1 112 ? 0.653 -1.422 -16.415 1.00 82.62 112 LEU A CA 1
ATOM 904 C C . LEU A 1 112 ? -0.643 -2.199 -16.126 1.00 82.62 112 LEU A C 1
ATOM 906 O O . LEU A 1 112 ? -1.664 -1.919 -16.747 1.00 82.62 112 LEU A O 1
ATOM 910 N N . CYS A 1 113 ? -0.612 -3.124 -15.164 1.00 84.38 113 CYS A N 1
ATOM 911 C CA . CYS A 1 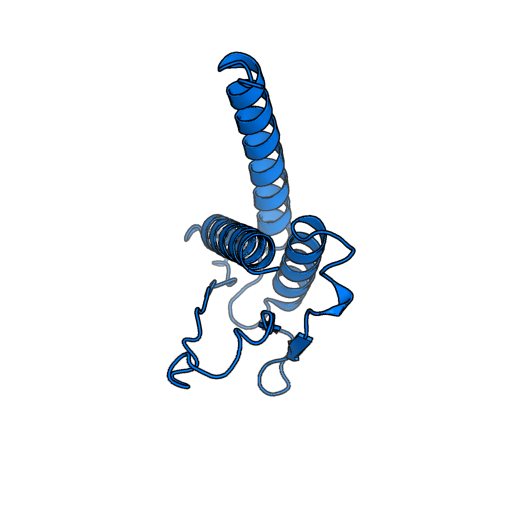113 ? -1.779 -3.874 -14.695 1.00 84.38 113 CYS A CA 1
ATOM 912 C C . CYS A 1 113 ? -2.630 -3.120 -13.661 1.00 84.38 113 CYS A C 1
ATOM 914 O O . CYS A 1 113 ? -3.599 -3.677 -13.153 1.00 84.38 113 CYS A O 1
ATOM 916 N N . GLY A 1 114 ? -2.286 -1.871 -13.324 1.00 84.62 114 GLY A N 1
ATOM 917 C CA . GLY A 1 114 ? -3.004 -1.109 -12.298 1.00 84.62 114 GLY A CA 1
ATOM 918 C C . GLY A 1 114 ? -2.714 -1.577 -10.868 1.00 84.62 114 GLY A C 1
ATOM 919 O O . GLY A 1 114 ? -3.541 -1.384 -9.976 1.00 84.62 114 GLY A O 1
ATOM 920 N N . HIS A 1 115 ? -1.562 -2.214 -10.635 1.00 90.75 115 HIS A N 1
ATOM 921 C CA . HIS A 1 115 ? -1.136 -2.643 -9.298 1.00 90.75 115 HIS A CA 1
ATOM 922 C C . HIS A 1 115 ? -0.938 -1.451 -8.348 1.00 90.75 115 HIS A C 1
ATOM 924 O O . HIS A 1 115 ? -1.259 -1.553 -7.170 1.00 90.75 115 HIS A O 1
ATOM 930 N N . ASP A 1 116 ? -0.551 -0.281 -8.860 1.00 88.50 116 ASP A N 1
ATOM 931 C CA . ASP A 1 116 ? -0.550 0.991 -8.126 1.00 88.50 116 ASP A CA 1
ATOM 932 C C . ASP A 1 116 ? -1.930 1.366 -7.571 1.00 88.50 116 ASP A C 1
ATOM 934 O O . ASP A 1 116 ? -2.062 1.722 -6.398 1.00 88.50 116 ASP A O 1
ATOM 938 N N . LEU A 1 117 ? -2.976 1.238 -8.387 1.00 89.00 117 LEU A N 1
ATOM 939 C CA . LEU A 1 117 ? -4.354 1.480 -7.965 1.00 89.00 117 LEU A CA 1
ATOM 940 C C . LEU A 1 117 ? -4.812 0.440 -6.939 1.00 89.00 117 LEU A C 1
ATOM 942 O O . LEU A 1 117 ? -5.470 0.797 -5.960 1.00 89.00 117 LEU A O 1
ATOM 946 N N . HIS A 1 118 ? -4.456 -0.832 -7.146 1.00 90.44 118 HIS A N 1
ATOM 947 C CA . HIS A 1 118 ? -4.800 -1.912 -6.224 1.00 90.44 118 HIS A CA 1
ATOM 948 C C . HIS A 1 118 ? -4.152 -1.706 -4.848 1.00 90.44 118 HIS 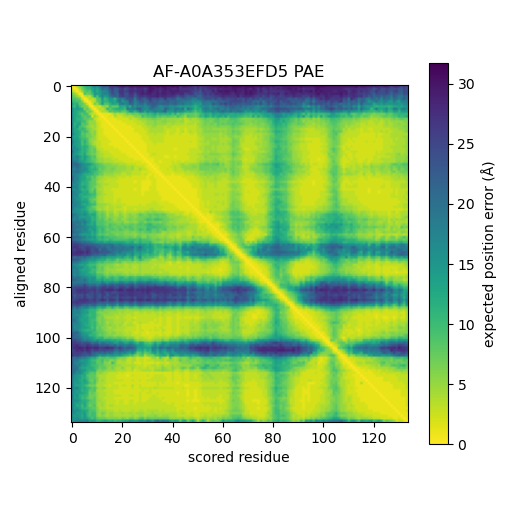A C 1
ATOM 950 O O . HIS A 1 118 ? -4.843 -1.774 -3.832 1.00 90.44 118 HIS A O 1
ATOM 956 N N . MET A 1 119 ? -2.858 -1.375 -4.827 1.00 91.56 119 MET A N 1
ATOM 957 C CA . MET A 1 119 ? -2.112 -1.004 -3.627 1.00 91.56 119 MET A CA 1
ATOM 958 C C . MET A 1 119 ? -2.797 0.137 -2.873 1.00 91.56 119 MET A C 1
ATOM 960 O O . MET A 1 119 ? -3.110 -0.010 -1.694 1.00 91.56 119 MET A O 1
ATOM 964 N N . MET A 1 120 ? -3.125 1.239 -3.556 1.00 91.44 120 MET A N 1
ATOM 965 C CA . MET A 1 120 ? -3.792 2.376 -2.916 1.00 91.44 120 MET A CA 1
ATOM 966 C C . MET A 1 120 ? -5.180 2.033 -2.375 1.00 91.44 120 MET A C 1
ATOM 968 O O . MET A 1 120 ? -5.544 2.489 -1.290 1.00 91.44 120 MET A O 1
ATOM 972 N N . TRP A 1 121 ? -5.960 1.235 -3.106 1.00 89.44 121 TRP A N 1
ATOM 973 C CA . TRP A 1 121 ? -7.276 0.804 -2.644 1.00 89.44 121 TRP A CA 1
ATOM 974 C C . TRP A 1 121 ? -7.179 -0.086 -1.402 1.00 89.44 121 TRP A C 1
ATOM 976 O O . TRP A 1 121 ? -7.910 0.144 -0.438 1.00 89.44 121 TRP A O 1
ATOM 986 N N . ALA A 1 122 ? -6.255 -1.050 -1.392 1.00 91.88 122 ALA A N 1
ATOM 987 C CA . ALA A 1 122 ? -6.020 -1.926 -0.249 1.00 91.88 122 ALA A CA 1
ATOM 988 C C . ALA A 1 122 ? -5.545 -1.138 0.983 1.00 91.88 122 ALA A C 1
ATOM 990 O O . ALA A 1 122 ? -6.096 -1.322 2.068 1.00 91.88 122 ALA A O 1
ATOM 991 N N . SER A 1 123 ? -4.589 -0.217 0.813 1.00 90.94 123 SER A N 1
ATOM 992 C CA . SER A 1 123 ? -4.091 0.655 1.886 1.00 90.94 123 SER A CA 1
ATOM 993 C C . SER A 1 123 ? -5.195 1.522 2.488 1.00 90.94 123 SER A C 1
ATOM 995 O O . SER A 1 123 ? -5.328 1.604 3.707 1.00 90.94 123 SER A O 1
ATOM 997 N N . GLU A 1 124 ? -6.028 2.130 1.647 1.00 90.19 124 GLU A N 1
ATOM 998 C CA . GLU A 1 124 ? -7.127 2.984 2.093 1.00 90.19 124 GLU A CA 1
ATOM 999 C C . GLU A 1 124 ? -8.258 2.184 2.761 1.00 90.19 124 GLU A C 1
ATOM 1001 O O . GLU A 1 124 ? -8.828 2.618 3.765 1.00 90.19 124 GLU A O 1
ATOM 1006 N N . ALA A 1 125 ? -8.588 1.001 2.236 1.00 89.81 125 ALA A N 1
ATOM 1007 C CA . ALA A 1 125 ? -9.572 0.112 2.848 1.00 89.81 125 ALA A CA 1
ATOM 1008 C C . ALA A 1 125 ? -9.093 -0.399 4.216 1.00 89.81 125 ALA A C 1
ATOM 1010 O O . ALA A 1 125 ? -9.874 -0.423 5.174 1.00 89.81 125 ALA A O 1
ATOM 1011 N N . PHE A 1 126 ? -7.805 -0.734 4.330 1.00 90.94 126 PHE A N 1
ATOM 1012 C CA . PHE A 1 126 ? -7.174 -1.094 5.593 1.00 90.94 126 PHE A CA 1
ATOM 1013 C C . PHE A 1 126 ? -7.234 0.063 6.597 1.00 90.94 126 PHE A C 1
ATOM 1015 O O . PHE A 1 126 ? -7.781 -0.117 7.683 1.00 90.94 126 PHE A O 1
ATOM 1022 N N . ALA A 1 127 ? -6.777 1.262 6.222 1.00 88.12 127 ALA A N 1
ATOM 1023 C CA . ALA A 1 127 ? -6.772 2.431 7.103 1.00 88.12 127 ALA A CA 1
ATOM 1024 C C . ALA A 1 127 ? -8.176 2.787 7.622 1.00 88.12 127 ALA A C 1
ATOM 1026 O O . ALA A 1 127 ? -8.370 3.003 8.820 1.00 88.12 127 ALA A O 1
ATOM 1027 N N . ARG A 1 128 ? -9.191 2.753 6.747 1.00 87.00 128 ARG A N 1
ATOM 1028 C CA . ARG A 1 128 ? -10.594 2.943 7.154 1.00 87.00 128 ARG A CA 1
ATOM 1029 C C . ARG A 1 128 ? -11.080 1.868 8.115 1.00 87.00 128 ARG A C 1
ATOM 1031 O O . ARG A 1 128 ? -11.813 2.176 9.048 1.00 87.00 128 ARG A O 1
ATOM 1038 N N . THR A 1 129 ? -10.704 0.615 7.878 1.00 87.69 129 THR A N 1
ATOM 1039 C CA . THR A 1 129 ? -11.097 -0.502 8.744 1.00 87.69 129 THR A CA 1
ATOM 1040 C C . THR A 1 129 ? -10.485 -0.344 10.132 1.00 87.69 129 THR A C 1
ATOM 1042 O O . THR A 1 129 ? -11.199 -0.471 11.121 1.00 87.69 129 THR A O 1
ATOM 1045 N N . VAL A 1 130 ? -9.199 0.012 10.207 1.00 85.44 130 VAL A N 1
ATOM 1046 C CA . VAL A 1 130 ? -8.508 0.320 11.467 1.00 85.44 130 VAL A CA 1
ATOM 1047 C C . VAL A 1 130 ? -9.234 1.435 12.222 1.00 85.44 130 VAL A C 1
ATOM 1049 O O . VAL A 1 130 ? -9.571 1.246 13.383 1.00 85.44 130 VAL A O 1
ATOM 1052 N N . GLN A 1 131 ? -9.569 2.542 11.551 1.00 81.00 131 GLN A N 1
ATOM 1053 C CA . GLN A 1 131 ? -10.270 3.678 12.164 1.00 81.00 131 GLN A CA 1
ATOM 1054 C C . GLN A 1 131 ? -11.676 3.334 12.689 1.00 81.00 131 GLN A C 1
ATOM 1056 O O . GLN A 1 131 ? -12.127 3.910 13.673 1.00 81.00 131 GLN A O 1
ATOM 1061 N N . VAL A 1 132 ? -12.404 2.436 12.019 1.00 82.38 132 VAL A N 1
ATOM 1062 C CA . VAL A 1 132 ? -13.748 2.014 12.456 1.00 82.38 132 VAL A CA 1
ATOM 1063 C C . VAL A 1 132 ? -13.681 1.053 13.643 1.00 82.38 132 VAL A C 1
ATOM 1065 O O . VAL A 1 132 ? -14.604 1.021 14.455 1.00 82.38 132 VAL A O 1
ATOM 1068 N N . LEU A 1 133 ? -12.629 0.237 13.716 1.00 78.12 133 LEU A N 1
ATOM 1069 C CA . LEU A 1 133 ? -12.476 -0.780 14.753 1.00 78.12 133 LEU A CA 1
ATOM 1070 C C . LEU A 1 133 ? -11.769 -0.270 16.014 1.00 78.12 133 LEU A C 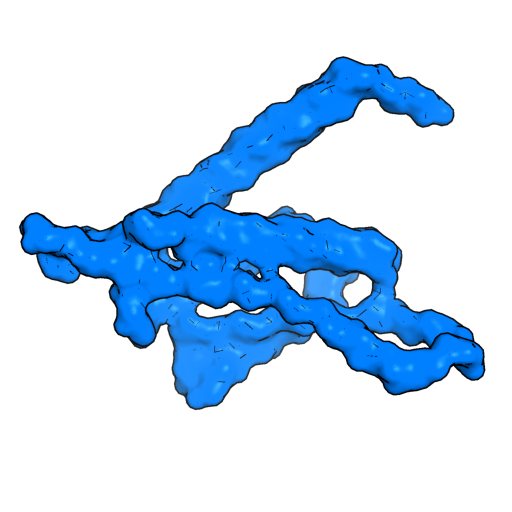1
ATOM 1072 O O . LEU A 1 133 ? -11.903 -0.924 17.046 1.00 78.12 133 LEU A O 1
ATOM 1076 N N . SER A 1 134 ? -11.018 0.831 15.929 1.00 73.81 134 SER A N 1
ATOM 1077 C CA . SER A 1 134 ? -10.281 1.446 17.042 1.00 73.81 134 SER A CA 1
ATOM 1078 C C . SER A 1 134 ? -11.156 2.177 18.052 1.00 73.81 134 SER A C 1
ATOM 1080 O O . SER A 1 134 ? -12.090 2.879 17.603 1.00 73.81 134 SER A O 1
#

Foldseek 3Di:
DDDDPVVVVVVVVVVVVVLVVLLVVLQVQAAAPLGQLVSQVSLVVVLCVLAPPVQVVQWDWDDPPPRNNDIDIDHDFDDDDDPPPPPPDDDDQDADRHFDQDPVDNPRTGNPVCSSVSSSVSSNVVRVVSVVRD

pLDDT: mean 78.07, std 13.89, range [38.97, 91.88]

Mean predicted aligned error: 8.79 Å

Secondary structure (DSSP, 8-state):
----HHHHHHHHHHHHHHHHHHHHHHHHS--BTT-THHHHHHHHHHHHHHS-HHHHTTEEEEE-TT-TT-EEEEE------S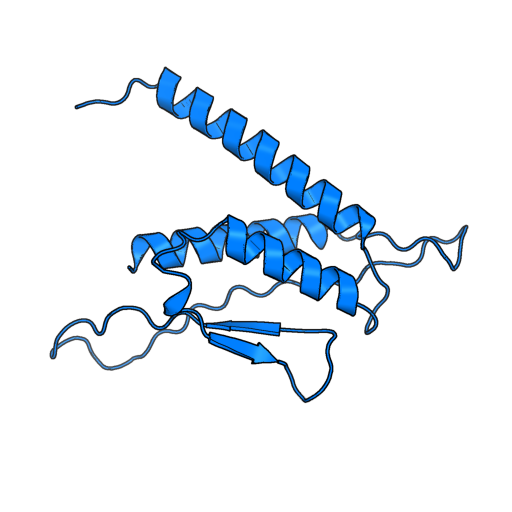-S-------------PBEEPTT-TT-EE-TTSHHHHHHHHHHHHHHHHHHH-

Radius of gyration: 17.57 Å; Cα contacts (8 Å, |Δi|>4): 146; chains: 1; bounding box: 41×38×52 Å

Sequence (134 aa):
MQTSSYETQINHDEKLKHLKKLTAELQRVAEGSHQEQQTSFKLKQIVEELIPAELFNQLQWITDLGQEHGFAIRFDGPQYKKSTPSDNKVVIFRAEMDGIPTIDKQACVKHLCGHDLHMMWASEAFARTVQVLS

Nearest PDB structures (foldseek):
  3ram-assembly1_B  TM=7.927E-01  e=1.533E+00  Staphylococcus aureus subsp. aureus N315
  5zkx-assembly1_A  TM=3.013E-01  e=5.574E+00  Bourbon virus
  6byw-assembly1_D  TM=1.758E-01  e=4.359E+00  Pseudoalteromonas luteoviolacea DSM 6061
  6byw-assembly1_A  TM=1.844E-01  e=6.304E+00  Pseudoalteromonas luteoviolacea DSM 6061
  6ubz-assembly1_D  TM=1.791E-01  e=8.061E+00  Pseudoalteromonas luteoviolacea DSM 6061